Protein AF-W2SWZ3-F1 (afdb_monomer_lite)

Secondary structure (DSSP, 8-state):
-EEEE---SSSS---TTEE-TTEEES-SEE--STT---EEEEEEE-SSPPPTT-EEEEEETT---TTS-SEEE-TTTSS-SEEEEEEEGGGS---TT--EEEEEEE-HHHHHHHHHHHHHHHHHHT--

Structure (mmCIF, N/CA/C/O backbone):
data_AF-W2SWZ3-F1
#
_entry.id   AF-W2SWZ3-F1
#
loop_
_atom_site.group_PDB
_atom_site.id
_atom_site.type_symbol
_atom_site.label_atom_id
_atom_site.label_alt_id
_atom_site.label_comp_id
_atom_site.label_asym_id
_atom_site.label_entity_id
_atom_site.label_seq_id
_atom_site.pdbx_PDB_ins_code
_atom_site.Cartn_x
_atom_site.Cartn_y
_atom_site.Cartn_z
_atom_site.occupancy
_atom_site.B_iso_or_equiv
_atom_site.auth_seq_id
_atom_site.auth_comp_id
_atom_site.auth_asym_id
_atom_site.auth_atom_id
_atom_site.pdbx_PDB_model_num
ATOM 1 N N . MET A 1 1 ? -12.280 -2.758 10.664 1.00 82.75 1 MET A N 1
ATOM 2 C CA . MET A 1 1 ? -10.840 -2.899 10.975 1.00 82.75 1 MET A CA 1
ATOM 3 C C . MET A 1 1 ? -10.185 -3.651 9.835 1.00 82.75 1 MET A C 1
ATOM 5 O O . MET A 1 1 ? -10.754 -4.645 9.397 1.00 82.75 1 MET A O 1
ATOM 9 N N . ILE A 1 2 ? -9.042 -3.166 9.367 1.00 87.56 2 ILE A N 1
ATOM 10 C CA . ILE A 1 2 ? -8.208 -3.777 8.333 1.00 87.56 2 ILE A CA 1
ATOM 11 C C . ILE A 1 2 ? -6.815 -4.007 8.926 1.00 87.56 2 ILE A C 1
ATOM 13 O O . ILE A 1 2 ? -6.284 -3.155 9.643 1.00 87.56 2 ILE A O 1
ATOM 17 N N . VAL A 1 3 ? -6.235 -5.167 8.635 1.00 90.44 3 VAL A N 1
ATOM 18 C CA . VAL A 1 3 ? -4.865 -5.517 9.017 1.00 90.44 3 VAL A CA 1
ATOM 19 C C . VAL A 1 3 ? -3.917 -5.145 7.882 1.00 90.44 3 VAL A C 1
ATOM 21 O O . VAL A 1 3 ? -4.159 -5.505 6.734 1.00 90.44 3 VAL A O 1
ATOM 24 N N . ILE A 1 4 ? -2.823 -4.456 8.198 1.00 88.88 4 ILE A N 1
ATOM 25 C CA . ILE A 1 4 ? -1.716 -4.257 7.262 1.00 88.88 4 ILE A CA 1
ATOM 26 C C . ILE A 1 4 ? -0.735 -5.403 7.481 1.00 88.88 4 ILE A C 1
ATOM 28 O O . ILE A 1 4 ? -0.155 -5.557 8.560 1.00 88.88 4 ILE A O 1
ATOM 32 N N . ARG A 1 5 ? -0.586 -6.230 6.455 1.00 87.31 5 ARG A N 1
ATOM 33 C CA . ARG A 1 5 ? 0.376 -7.321 6.407 1.00 87.31 5 ARG A CA 1
ATOM 34 C C . ARG A 1 5 ? 1.658 -6.826 5.751 1.00 87.31 5 ARG A C 1
ATOM 36 O O . ARG A 1 5 ? 1.637 -5.925 4.919 1.00 87.31 5 ARG A O 1
ATOM 43 N N . ARG A 1 6 ? 2.765 -7.421 6.176 1.00 75.75 6 ARG A N 1
ATOM 44 C CA . ARG A 1 6 ? 4.064 -7.313 5.518 1.00 75.75 6 ARG A CA 1
ATOM 45 C C . ARG A 1 6 ? 4.422 -8.707 5.059 1.00 75.75 6 ARG A C 1
ATOM 47 O O . ARG A 1 6 ? 4.234 -9.655 5.830 1.00 75.75 6 ARG A O 1
ATOM 54 N N . ASN A 1 7 ? 4.953 -8.822 3.862 1.00 63.72 7 ASN A N 1
ATOM 55 C CA . ASN A 1 7 ? 5.520 -10.053 3.361 1.00 63.72 7 ASN A CA 1
ATOM 56 C C . ASN A 1 7 ? 6.914 -10.220 3.985 1.00 63.72 7 ASN A C 1
ATOM 58 O O . ASN A 1 7 ? 7.948 -10.034 3.357 1.00 63.72 7 ASN A O 1
ATOM 62 N N . ALA A 1 8 ? 6.950 -10.479 5.293 1.00 50.22 8 ALA A N 1
ATOM 63 C CA . ALA A 1 8 ? 8.184 -10.831 5.971 1.00 50.22 8 ALA A CA 1
ATOM 64 C C . ALA A 1 8 ? 8.484 -12.307 5.674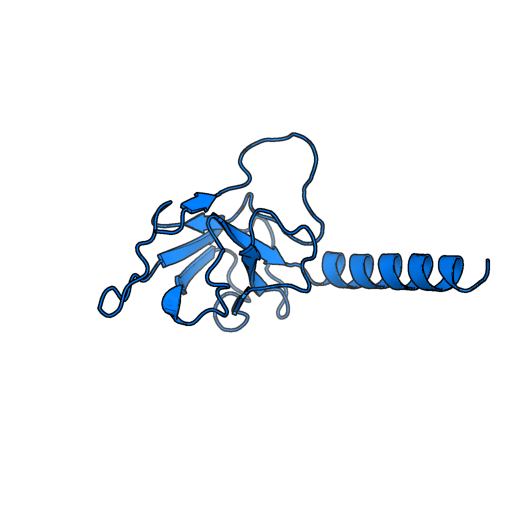 1.00 50.22 8 ALA A C 1
ATOM 66 O O . ALA A 1 8 ? 7.617 -13.155 5.872 1.00 50.22 8 ALA A O 1
ATOM 67 N N . THR A 1 9 ? 9.730 -12.604 5.297 1.00 41.56 9 THR A N 1
ATOM 68 C CA . THR A 1 9 ? 10.369 -13.932 5.151 1.00 41.56 9 THR A CA 1
ATOM 69 C C . THR A 1 9 ? 10.153 -14.737 3.855 1.00 41.56 9 THR A C 1
ATOM 71 O O . THR A 1 9 ? 9.215 -15.508 3.718 1.00 41.56 9 THR A O 1
ATOM 74 N N . SER A 1 10 ? 11.161 -14.675 2.975 1.00 44.50 10 SER A N 1
ATOM 75 C CA . SER A 1 10 ? 12.011 -15.788 2.487 1.00 44.50 10 SER A CA 1
ATOM 76 C C . SER A 1 10 ? 11.422 -17.122 1.989 1.00 44.50 10 SER A C 1
ATOM 78 O O . SER A 1 10 ? 12.206 -18.041 1.751 1.00 44.50 10 SER A O 1
ATOM 80 N N . GLN A 1 11 ? 10.118 -17.288 1.782 1.00 38.38 11 GLN A N 1
ATOM 81 C CA . GLN A 1 11 ? 9.570 -18.485 1.135 1.00 38.38 11 GLN A CA 1
ATOM 82 C C . GLN A 1 11 ? 8.415 -18.118 0.201 1.00 38.38 11 GLN A C 1
ATOM 84 O O . GLN A 1 11 ? 7.322 -17.828 0.663 1.00 38.38 11 GLN A O 1
ATOM 89 N N . SER A 1 12 ? 8.677 -18.189 -1.115 1.00 37.75 12 SER A N 1
ATOM 90 C CA . SER A 1 12 ? 7.680 -18.471 -2.165 1.00 37.75 12 SER A CA 1
ATOM 91 C C . SER A 1 12 ? 6.364 -17.683 -2.016 1.00 37.75 12 SER A C 1
ATOM 93 O O . SER A 1 12 ? 5.351 -18.240 -1.618 1.00 37.75 12 SER A O 1
ATOM 95 N N . GLN A 1 13 ? 6.307 -16.384 -2.271 1.00 44.22 13 GLN A N 1
ATOM 96 C CA . GLN A 1 13 ? 6.128 -15.838 -3.615 1.00 44.22 13 GLN A CA 1
ATOM 97 C C . GLN A 1 13 ? 6.371 -14.327 -3.502 1.00 44.22 13 GLN A C 1
ATOM 99 O O . GLN A 1 13 ? 5.509 -13.583 -3.040 1.00 44.22 13 GLN A O 1
ATOM 104 N N . SER A 1 14 ? 7.538 -13.837 -3.923 1.00 49.75 14 SER A N 1
ATOM 105 C CA . SER A 1 14 ? 7.605 -12.437 -4.340 1.00 49.75 14 SER A CA 1
ATOM 106 C C . SER A 1 14 ? 6.731 -12.353 -5.585 1.00 49.75 14 SER A C 1
ATOM 108 O O . SER A 1 14 ? 7.153 -12.855 -6.625 1.00 49.75 14 SER A O 1
ATOM 110 N N . ILE A 1 15 ? 5.509 -11.833 -5.480 1.00 55.16 15 ILE A N 1
ATOM 111 C CA . ILE A 1 15 ? 4.654 -11.596 -6.645 1.00 55.16 15 ILE A CA 1
ATOM 112 C C . ILE A 1 15 ? 5.381 -10.540 -7.478 1.00 55.16 15 ILE A C 1
ATOM 114 O O . ILE A 1 15 ? 5.419 -9.379 -7.069 1.00 55.16 15 ILE A O 1
ATOM 118 N N . PRO A 1 16 ? 6.026 -10.875 -8.607 1.00 51.41 16 PRO A N 1
ATOM 119 C CA . PRO A 1 16 ? 6.665 -9.853 -9.416 1.00 51.41 16 PRO A CA 1
ATOM 120 C C . PRO A 1 16 ? 5.541 -8.959 -9.954 1.00 51.41 16 PRO A C 1
ATOM 122 O O . PRO A 1 16 ? 4.561 -9.496 -10.470 1.00 51.41 16 PRO A O 1
ATOM 125 N N . PRO A 1 17 ? 5.630 -7.622 -9.845 1.00 53.66 17 PRO A N 1
ATOM 126 C CA . PRO A 1 17 ? 6.813 -6.792 -9.593 1.00 53.66 17 PRO A CA 1
ATOM 127 C C . PRO A 1 17 ? 6.977 -6.250 -8.159 1.00 53.66 17 PRO A C 1
ATOM 129 O O . PRO A 1 17 ? 7.806 -5.362 -7.958 1.00 53.66 17 PRO A O 1
ATOM 132 N N . ILE A 1 18 ? 6.190 -6.728 -7.198 1.00 58.03 18 ILE A N 1
ATOM 133 C CA . ILE A 1 18 ? 6.099 -6.191 -5.840 1.00 58.03 18 ILE A CA 1
ATOM 134 C C . ILE A 1 18 ? 7.357 -6.545 -5.028 1.00 58.03 18 ILE A C 1
ATOM 136 O O . ILE A 1 18 ? 7.657 -7.709 -4.772 1.00 58.03 18 ILE A O 1
ATOM 140 N N . CYS A 1 19 ? 8.090 -5.519 -4.600 1.00 61.41 19 CYS A N 1
ATOM 141 C CA . CYS A 1 19 ? 9.211 -5.601 -3.669 1.00 61.41 19 CYS A CA 1
ATOM 142 C C . CYS A 1 19 ? 8.787 -4.971 -2.330 1.00 61.41 19 CYS A C 1
ATOM 144 O O . CYS A 1 19 ? 8.586 -3.756 -2.266 1.00 61.41 19 CYS A O 1
ATOM 146 N N . ASP A 1 20 ? 8.607 -5.786 -1.286 1.00 65.62 20 ASP A N 1
ATOM 147 C CA . ASP A 1 20 ? 8.171 -5.332 0.052 1.00 65.62 20 ASP A CA 1
ATOM 148 C C . ASP A 1 20 ? 9.352 -5.158 1.031 1.00 65.62 20 ASP A C 1
ATOM 150 O O . ASP A 1 20 ? 9.310 -4.325 1.932 1.00 65.62 20 ASP A O 1
ATOM 154 N N . ASP A 1 21 ? 10.478 -5.846 0.798 1.00 63.06 21 ASP A N 1
ATOM 155 C CA . ASP A 1 21 ? 11.635 -5.905 1.717 1.00 63.06 21 ASP A CA 1
ATOM 156 C C . ASP A 1 21 ? 12.303 -4.549 2.021 1.00 63.06 21 ASP A C 1
ATOM 158 O O . ASP A 1 21 ? 13.180 -4.452 2.880 1.00 63.06 21 ASP A O 1
ATOM 162 N N . GLN A 1 22 ? 11.925 -3.496 1.298 1.00 73.62 22 GLN A N 1
ATOM 163 C CA . GLN A 1 22 ? 12.493 -2.154 1.417 1.00 73.62 22 GLN A CA 1
ATOM 164 C C . GLN A 1 22 ? 11.470 -1.113 1.889 1.00 73.62 22 GLN A C 1
ATOM 166 O O . GLN A 1 22 ? 11.798 0.077 1.919 1.00 73.62 22 GLN A O 1
ATOM 171 N N . LEU A 1 23 ? 10.259 -1.541 2.273 1.00 84.50 23 LEU A N 1
ATOM 172 C CA . LEU A 1 23 ? 9.195 -0.677 2.781 1.00 84.50 23 LEU A CA 1
ATOM 173 C C . LEU A 1 23 ? 9.009 -0.807 4.300 1.00 84.50 23 LEU A C 1
ATOM 175 O O . LEU A 1 23 ? 9.067 -1.883 4.893 1.00 84.50 23 LEU A O 1
ATOM 179 N N . GLY A 1 24 ? 8.747 0.326 4.948 1.00 87.50 24 GLY A N 1
ATOM 180 C CA . GLY A 1 24 ? 8.316 0.420 6.337 1.00 87.50 24 GLY A CA 1
ATOM 181 C C . GLY A 1 24 ? 6.914 1.015 6.427 1.00 87.50 24 GLY A C 1
ATOM 182 O O . GLY A 1 24 ? 6.558 1.901 5.658 1.00 87.50 24 GLY A O 1
ATOM 183 N N . VAL A 1 25 ? 6.113 0.559 7.393 1.00 90.31 25 VAL A N 1
ATOM 184 C CA . VAL A 1 25 ? 4.790 1.139 7.686 1.00 90.31 25 VAL A CA 1
ATOM 185 C C . VAL A 1 25 ? 4.683 1.519 9.156 1.00 90.31 25 VAL A C 1
ATOM 187 O O . VAL A 1 25 ? 5.105 0.761 10.033 1.00 90.31 25 VAL A O 1
ATOM 190 N N . SER A 1 26 ? 4.100 2.683 9.438 1.00 91.44 26 SER A N 1
ATOM 191 C CA . SER A 1 26 ? 3.984 3.218 10.803 1.00 91.44 26 SER A CA 1
ATOM 192 C C . SER A 1 26 ? 3.030 2.437 11.710 1.00 91.44 26 SER A C 1
ATOM 194 O O . SER A 1 26 ? 3.080 2.591 12.926 1.00 91.44 26 SER A O 1
ATOM 196 N N . THR A 1 27 ? 2.141 1.621 11.142 1.00 89.88 27 THR A N 1
ATOM 197 C CA . THR A 1 27 ? 1.194 0.772 11.875 1.00 89.88 27 THR A CA 1
ATOM 198 C C . THR A 1 27 ? 0.905 -0.502 11.086 1.00 89.88 27 THR A C 1
ATOM 200 O O . THR A 1 27 ? 1.011 -0.510 9.862 1.00 89.88 27 THR A O 1
ATOM 203 N N . ASN A 1 28 ? 0.510 -1.564 11.791 1.00 89.38 28 ASN A N 1
ATOM 204 C CA . ASN A 1 28 ? 0.056 -2.827 11.198 1.00 89.38 28 ASN A CA 1
ATOM 205 C C . ASN A 1 28 ? -1.477 -2.990 11.257 1.00 89.38 28 ASN A C 1
ATOM 207 O O . ASN A 1 28 ? -2.017 -4.019 10.859 1.00 89.38 28 ASN A O 1
ATOM 211 N N . LEU A 1 29 ? -2.194 -2.005 11.803 1.00 89.00 29 LEU A N 1
ATOM 212 C CA . LEU A 1 29 ? -3.642 -2.048 12.002 1.00 89.00 29 LEU A CA 1
ATOM 213 C C . LEU A 1 29 ? -4.255 -0.689 11.683 1.00 89.00 29 LEU A C 1
ATOM 215 O O . LEU A 1 29 ? -3.735 0.347 12.108 1.00 89.00 29 LEU A O 1
ATOM 219 N N . VAL A 1 30 ? -5.375 -0.720 10.961 1.00 87.88 30 VAL A N 1
ATOM 220 C CA . VAL A 1 30 ? -6.165 0.461 10.612 1.00 87.88 30 VAL A CA 1
ATOM 221 C C . VAL A 1 30 ? -7.639 0.225 10.932 1.00 87.88 30 VAL A C 1
ATOM 223 O O . VAL A 1 30 ? -8.229 -0.807 10.598 1.00 87.88 30 VAL A O 1
ATOM 226 N N . TYR A 1 31 ? -8.264 1.205 11.569 1.00 84.69 31 TYR A N 1
ATOM 227 C CA . TYR A 1 31 ? -9.702 1.260 11.780 1.00 84.69 31 TYR A CA 1
ATOM 228 C C . TYR A 1 31 ? -10.331 2.095 10.663 1.00 84.69 31 TYR A C 1
ATOM 230 O O . TYR A 1 31 ? -9.865 3.181 10.339 1.00 84.69 31 TYR A O 1
ATOM 238 N N . ILE A 1 32 ? -11.367 1.528 10.049 1.00 78.44 32 ILE A N 1
ATOM 239 C CA . ILE A 1 32 ? -12.121 2.109 8.937 1.00 78.44 32 ILE A CA 1
ATOM 240 C C . ILE A 1 32 ? -13.515 2.400 9.499 1.00 78.44 32 ILE A C 1
ATOM 242 O O . ILE A 1 32 ? -14.173 1.464 9.962 1.00 78.44 32 ILE A O 1
ATOM 246 N N . GLY A 1 33 ? -13.917 3.670 9.515 1.00 72.81 33 GLY A N 1
ATOM 247 C CA . GLY A 1 33 ? -15.173 4.183 10.077 1.00 72.81 33 GLY A CA 1
ATOM 248 C C . GLY A 1 33 ? -15.342 5.680 9.775 1.00 72.81 33 GLY A C 1
ATOM 249 O O . GLY A 1 33 ? -14.371 6.313 9.361 1.00 72.81 33 GLY A O 1
ATOM 250 N N . GLU A 1 34 ? -16.555 6.223 9.955 1.00 58.84 34 GLU A N 1
ATOM 251 C CA . GLU A 1 34 ? -16.967 7.556 9.451 1.00 58.84 34 GLU A CA 1
ATOM 252 C C . GLU A 1 34 ? -16.063 8.725 9.886 1.00 58.84 34 GLU A C 1
ATOM 254 O O . GLU A 1 34 ? -15.906 9.667 9.117 1.00 58.84 34 GLU A O 1
ATOM 259 N N . ASP A 1 35 ? -15.362 8.619 11.021 1.00 59.31 35 ASP A N 1
ATOM 260 C CA . ASP A 1 35 ? -14.564 9.725 11.573 1.00 59.31 35 ASP A CA 1
ATOM 261 C C . ASP A 1 35 ? -13.075 9.400 11.790 1.00 59.31 35 ASP A C 1
ATOM 263 O O . ASP A 1 35 ? -12.303 10.229 12.281 1.00 59.31 35 ASP A O 1
ATOM 267 N N . SER A 1 36 ? -12.616 8.200 11.420 1.00 58.50 36 SER A N 1
ATOM 268 C CA . SER A 1 36 ? -11.214 7.810 11.598 1.00 58.50 36 SER A CA 1
ATOM 269 C C . SER A 1 36 ? -10.411 8.055 10.320 1.00 58.50 36 SER A C 1
ATOM 271 O O . SER A 1 36 ? -10.136 7.133 9.551 1.00 58.50 36 SER A O 1
ATOM 273 N N . SER A 1 37 ? -9.976 9.300 10.094 1.00 59.66 37 SER A N 1
ATOM 274 C CA . SER A 1 37 ? -8.924 9.591 9.107 1.00 59.66 37 SER A CA 1
ATOM 275 C C . SER A 1 37 ? -7.585 9.048 9.612 1.00 59.66 37 SER A C 1
ATOM 277 O O . SER A 1 37 ? -6.737 9.792 10.110 1.00 59.66 37 SER A O 1
ATOM 279 N N . GLN A 1 38 ? -7.381 7.736 9.500 1.00 75.50 38 GLN A N 1
ATOM 280 C CA . GLN A 1 38 ? -6.122 7.122 9.888 1.00 75.50 38 GLN A CA 1
ATOM 281 C C . GLN A 1 38 ? -5.130 7.228 8.730 1.00 75.50 38 GLN A C 1
ATOM 283 O O . GLN A 1 38 ? -5.278 6.606 7.675 1.00 75.50 38 GLN A O 1
ATOM 288 N N . VAL A 1 39 ? -4.139 8.094 8.926 1.00 88.06 39 VAL A N 1
ATOM 289 C CA . VAL A 1 39 ? -3.014 8.255 8.011 1.00 88.06 39 VAL A CA 1
ATOM 290 C C . VAL A 1 39 ? -1.945 7.233 8.382 1.00 88.06 39 VAL A C 1
ATOM 292 O O . VAL A 1 39 ? -1.493 7.182 9.523 1.00 88.06 39 VAL A O 1
ATOM 295 N N . VAL A 1 40 ? -1.542 6.425 7.409 1.00 91.38 40 VAL A N 1
ATOM 296 C CA . VAL A 1 40 ? -0.423 5.487 7.508 1.00 91.38 40 VAL A CA 1
ATOM 297 C C . VAL A 1 40 ? 0.785 6.140 6.857 1.00 91.38 40 VAL A C 1
ATOM 299 O O . VAL A 1 40 ? 0.691 6.605 5.724 1.00 91.38 40 VAL A O 1
ATOM 302 N N . PHE A 1 41 ? 1.920 6.191 7.544 1.00 91.69 41 PHE A N 1
ATOM 303 C CA . PHE A 1 41 ? 3.168 6.615 6.918 1.00 91.69 41 PHE A CA 1
ATOM 304 C C . PHE A 1 41 ? 3.872 5.394 6.344 1.00 91.69 41 PHE A C 1
ATOM 306 O O . PHE A 1 41 ? 4.109 4.423 7.065 1.00 91.69 41 PHE A O 1
ATOM 313 N N . VAL A 1 42 ? 4.185 5.465 5.054 1.00 90.94 42 VAL A N 1
ATOM 314 C CA . VAL A 1 42 ? 4.939 4.443 4.328 1.00 90.94 42 VAL A CA 1
ATOM 315 C C . VAL A 1 42 ? 6.319 5.010 4.044 1.00 90.94 42 VAL A C 1
ATOM 317 O O . VAL A 1 42 ? 6.432 6.028 3.361 1.00 90.94 42 VAL A O 1
ATOM 320 N N . SER A 1 43 ? 7.352 4.394 4.602 1.00 89.31 43 SER A N 1
ATOM 321 C CA . SER A 1 43 ? 8.747 4.751 4.368 1.00 89.31 43 SER A CA 1
ATOM 322 C C . SER A 1 43 ? 9.411 3.758 3.428 1.00 89.31 43 SER A C 1
ATOM 324 O O . SER A 1 43 ? 8.989 2.608 3.335 1.00 89.31 43 SER A O 1
ATOM 326 N N . TRP A 1 44 ? 10.456 4.193 2.735 1.00 87.38 44 TRP A N 1
ATOM 327 C CA . TRP A 1 44 ? 11.293 3.311 1.931 1.00 87.38 44 TRP A CA 1
ATOM 328 C C . TRP A 1 44 ? 12.765 3.601 2.170 1.00 87.38 44 T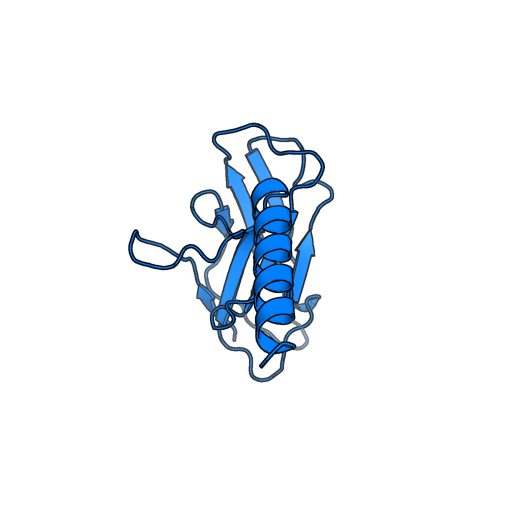RP A C 1
ATOM 330 O O . TRP A 1 44 ? 13.147 4.733 2.479 1.00 87.38 44 TRP A O 1
ATOM 340 N N . LYS A 1 45 ? 13.582 2.562 2.009 1.00 83.00 45 LYS A N 1
ATOM 341 C CA . LYS A 1 45 ? 15.035 2.672 1.918 1.00 83.00 45 LYS A CA 1
ATOM 342 C C . LYS A 1 45 ? 15.547 1.685 0.880 1.00 83.00 45 LYS A C 1
ATOM 344 O O . LYS A 1 45 ? 15.733 0.502 1.159 1.00 83.00 45 LYS A O 1
ATOM 349 N N . LEU A 1 46 ? 15.743 2.193 -0.325 1.00 76.31 46 LEU A N 1
ATOM 350 C CA . LEU A 1 46 ? 16.151 1.430 -1.482 1.00 76.31 46 LEU A CA 1
ATOM 351 C C . LEU A 1 46 ? 17.668 1.279 -1.522 1.00 76.31 46 LEU A C 1
ATOM 353 O O . LEU A 1 46 ? 18.423 2.201 -1.227 1.00 76.31 46 LEU A O 1
ATOM 357 N N . SER A 1 47 ? 18.117 0.090 -1.912 1.00 72.44 47 SER A N 1
ATOM 358 C CA . SER A 1 47 ? 19.543 -0.204 -2.122 1.00 72.44 47 SER A CA 1
ATOM 359 C C . SER A 1 47 ? 20.088 0.356 -3.441 1.00 72.44 47 SER A C 1
ATOM 361 O O . SER A 1 47 ? 21.298 0.368 -3.649 1.00 72.44 47 SER A O 1
ATOM 363 N N . HIS A 1 48 ? 19.201 0.795 -4.332 1.00 69.12 48 HIS A N 1
ATOM 364 C CA . HIS A 1 48 ? 19.505 1.256 -5.681 1.00 69.12 48 HIS A CA 1
ATOM 365 C C . HIS A 1 48 ? 18.750 2.561 -5.958 1.00 69.12 48 HIS A C 1
ATOM 367 O O . HIS A 1 48 ? 17.798 2.894 -5.252 1.00 69.12 48 HIS A O 1
ATOM 373 N N . GLU A 1 49 ? 19.180 3.307 -6.974 1.00 66.38 49 GLU A N 1
ATOM 374 C CA . GLU A 1 49 ? 18.476 4.510 -7.426 1.00 66.38 49 GLU A CA 1
ATOM 375 C C . GLU A 1 49 ? 17.070 4.145 -7.931 1.00 66.38 49 GLU A C 1
ATOM 377 O O . GLU A 1 49 ? 16.915 3.231 -8.743 1.00 66.38 49 GLU A O 1
ATOM 382 N N . ALA A 1 50 ? 16.048 4.828 -7.408 1.00 65.75 50 ALA A N 1
ATOM 383 C CA . ALA A 1 50 ? 14.672 4.649 -7.855 1.00 65.75 50 ALA A CA 1
ATOM 384 C C . ALA A 1 50 ? 14.530 5.191 -9.281 1.00 65.75 50 ALA A C 1
ATOM 386 O O . ALA A 1 50 ? 14.904 6.336 -9.545 1.00 65.75 50 ALA A O 1
ATOM 387 N N . ASN A 1 51 ? 13.957 4.404 -10.192 1.00 70.88 51 ASN A N 1
ATOM 388 C CA . ASN A 1 51 ? 13.627 4.897 -11.526 1.00 70.88 51 ASN A CA 1
ATOM 389 C C . ASN A 1 51 ? 12.502 5.943 -11.403 1.00 70.88 51 ASN A C 1
ATOM 391 O O . ASN A 1 51 ? 11.640 5.845 -10.528 1.00 70.88 51 ASN A O 1
ATOM 395 N N . MET A 1 52 ? 12.476 6.924 -12.313 1.00 69.62 52 MET A N 1
ATOM 396 C CA . MET A 1 52 ? 11.481 8.006 -12.429 1.00 69.62 52 MET A CA 1
ATOM 397 C C . MET A 1 52 ? 10.014 7.547 -12.571 1.00 69.62 52 MET A C 1
ATOM 399 O O . MET A 1 52 ? 9.096 8.356 -12.705 1.00 69.62 52 MET A O 1
ATOM 403 N N . ILE A 1 53 ? 9.808 6.245 -12.594 1.00 73.69 53 ILE A N 1
ATOM 404 C CA . ILE A 1 53 ? 8.643 5.574 -13.135 1.00 73.69 53 ILE A CA 1
ATOM 405 C C . ILE A 1 53 ? 8.246 4.386 -12.223 1.00 73.69 53 ILE A C 1
ATOM 407 O O . ILE A 1 53 ? 7.201 3.766 -12.417 1.00 73.69 53 ILE A O 1
ATOM 411 N N . ASP A 1 54 ? 9.043 4.120 -11.177 1.00 78.12 54 ASP A N 1
ATOM 412 C CA . ASP A 1 54 ? 8.681 3.228 -10.076 1.00 78.12 54 ASP A CA 1
ATOM 413 C C . ASP A 1 54 ? 7.515 3.825 -9.267 1.00 78.12 54 ASP A C 1
ATOM 415 O O . ASP A 1 54 ? 7.283 5.034 -9.253 1.00 78.12 54 ASP A O 1
ATOM 419 N N . TRP A 1 55 ? 6.749 2.993 -8.571 1.00 84.56 55 TRP A N 1
ATOM 420 C CA . TRP A 1 55 ? 5.653 3.472 -7.727 1.00 84.56 55 TRP A CA 1
ATOM 421 C C . TRP A 1 55 ? 5.432 2.551 -6.535 1.00 84.56 55 TRP A C 1
ATOM 423 O O . TRP A 1 55 ? 5.771 1.372 -6.569 1.00 84.56 55 TRP A O 1
ATOM 433 N N . ILE A 1 56 ? 4.848 3.087 -5.463 1.00 87.62 56 ILE A N 1
ATOM 434 C CA . ILE A 1 56 ? 4.343 2.262 -4.361 1.00 87.62 56 ILE A CA 1
ATOM 435 C C . ILE A 1 56 ? 2.850 2.068 -4.574 1.00 87.62 56 ILE A C 1
ATOM 437 O O . ILE A 1 56 ? 2.123 3.029 -4.834 1.00 87.62 56 ILE A O 1
ATOM 441 N N . GLY A 1 57 ? 2.405 0.825 -4.472 1.00 89.25 57 GLY A N 1
ATOM 442 C CA . GLY A 1 57 ? 1.011 0.427 -4.516 1.00 89.25 57 GLY A CA 1
ATOM 443 C C . GLY A 1 57 ? 0.494 -0.002 -3.155 1.00 89.25 57 GLY A C 1
ATOM 444 O O . GLY A 1 57 ? 1.246 -0.452 -2.288 1.00 89.25 57 GLY A O 1
ATOM 445 N N . LEU A 1 58 ? -0.815 0.129 -3.002 1.00 91.62 58 LEU A N 1
ATOM 446 C CA . LEU A 1 58 ? -1.602 -0.503 -1.960 1.00 91.62 58 LEU A CA 1
ATOM 447 C C . LEU A 1 58 ? -2.388 -1.647 -2.600 1.00 91.62 58 LEU A C 1
ATOM 449 O O . LEU A 1 58 ? -3.140 -1.417 -3.544 1.00 91.62 58 LEU A O 1
ATOM 453 N N . PHE A 1 59 ? -2.249 -2.854 -2.070 1.00 90.00 59 PHE A N 1
ATOM 454 C CA . PHE A 1 59 ? -2.821 -4.068 -2.648 1.00 90.00 59 PHE A CA 1
ATOM 455 C C . PHE A 1 59 ? -3.687 -4.811 -1.637 1.00 90.00 59 PHE A C 1
ATOM 457 O O . PHE A 1 59 ? -3.507 -4.680 -0.420 1.00 90.00 59 PHE A O 1
ATOM 464 N N . ASN A 1 60 ? -4.609 -5.624 -2.150 1.00 90.12 60 ASN A N 1
ATOM 465 C CA . ASN A 1 60 ? -5.204 -6.691 -1.360 1.00 90.12 60 ASN A CA 1
ATOM 466 C C . ASN A 1 60 ? -4.103 -7.713 -1.034 1.00 90.12 60 ASN A C 1
ATOM 468 O O . ASN A 1 60 ? -3.288 -8.042 -1.888 1.00 90.12 60 ASN A O 1
ATOM 472 N N . PHE A 1 61 ? -4.045 -8.171 0.215 1.00 86.75 61 PHE A N 1
ATOM 473 C CA . PHE A 1 61 ? -3.057 -9.175 0.611 1.00 86.75 61 PHE A CA 1
ATOM 474 C C . PHE A 1 61 ? -3.328 -10.545 -0.024 1.00 86.75 61 PHE A C 1
ATOM 476 O O . PHE A 1 61 ? -2.392 -11.290 -0.273 1.00 86.75 61 PHE A O 1
ATOM 483 N N . ASP A 1 62 ? -4.599 -10.855 -0.280 1.00 85.94 62 ASP A N 1
ATOM 484 C CA . ASP A 1 62 ? -5.030 -12.147 -0.821 1.00 85.94 62 ASP A CA 1
ATOM 485 C C . ASP A 1 62 ? -5.159 -12.134 -2.364 1.00 85.94 62 ASP A C 1
ATOM 487 O O . ASP A 1 62 ? -5.710 -13.074 -2.933 1.00 85.94 62 ASP A O 1
ATOM 491 N N . ASP A 1 63 ? -4.727 -11.056 -3.037 1.00 83.00 63 ASP A N 1
ATOM 492 C CA . ASP A 1 63 ? -4.736 -10.933 -4.503 1.00 83.00 63 ASP A CA 1
ATOM 493 C C . ASP A 1 63 ? -3.301 -10.831 -5.032 1.00 83.00 63 ASP A C 1
ATOM 495 O O . ASP A 1 63 ? -2.538 -9.949 -4.629 1.00 83.00 63 ASP A O 1
ATOM 499 N N . ASP A 1 64 ? -2.966 -11.732 -5.951 1.00 74.44 64 ASP A N 1
ATOM 500 C CA . ASP A 1 64 ? -1.644 -11.829 -6.560 1.00 74.44 64 ASP A CA 1
ATOM 501 C C . ASP A 1 64 ? -1.521 -11.021 -7.867 1.00 74.44 64 ASP A C 1
ATOM 503 O O . ASP A 1 64 ? -0.465 -11.040 -8.503 1.00 74.44 64 ASP A O 1
ATOM 507 N N . ASP A 1 65 ? -2.572 -10.322 -8.313 1.00 77.81 65 ASP A N 1
ATOM 508 C CA . ASP A 1 65 ? -2.518 -9.487 -9.516 1.00 77.81 65 ASP A CA 1
ATOM 509 C C . ASP A 1 65 ? -2.119 -8.031 -9.178 1.00 77.81 65 ASP A C 1
ATOM 511 O O . ASP A 1 65 ? -2.915 -7.257 -8.635 1.00 77.81 65 ASP A O 1
ATOM 515 N N . PRO A 1 66 ? -0.900 -7.587 -9.542 1.00 71.88 66 PRO A N 1
ATOM 516 C CA . PRO A 1 66 ? -0.433 -6.225 -9.284 1.00 71.88 66 PRO A CA 1
ATOM 517 C C . PRO A 1 66 ? -1.188 -5.156 -10.094 1.00 71.88 66 PRO A C 1
ATOM 519 O O . PRO A 1 66 ? -1.042 -3.963 -9.813 1.00 71.88 66 PRO A O 1
ATOM 522 N N . SER A 1 67 ? -1.982 -5.537 -11.100 1.00 80.38 67 SER A N 1
ATOM 523 C CA . SER A 1 67 ? -2.871 -4.615 -11.816 1.00 80.38 67 SER A CA 1
ATOM 524 C C . SER A 1 67 ? -4.131 -4.267 -11.013 1.00 80.38 67 SER A C 1
ATOM 526 O O . SER A 1 67 ? -4.719 -3.209 -11.237 1.00 80.38 67 SER A O 1
ATOM 528 N N . HIS A 1 68 ? -4.494 -5.083 -10.018 1.00 87.75 68 HIS A N 1
ATOM 529 C CA . HIS A 1 68 ? -5.618 -4.858 -9.104 1.00 87.75 68 HIS A CA 1
ATOM 530 C C . HIS A 1 68 ? -5.235 -4.015 -7.875 1.00 87.75 68 HIS A C 1
ATOM 532 O O . HIS A 1 68 ? -5.714 -4.240 -6.759 1.00 87.75 68 HIS A O 1
ATOM 538 N N . TYR A 1 69 ? -4.360 -3.022 -8.048 1.00 90.00 69 TYR A N 1
ATOM 539 C CA . TYR A 1 69 ? -4.026 -2.106 -6.960 1.00 90.00 69 TYR A CA 1
ATOM 540 C C . TYR A 1 69 ? -5.279 -1.359 -6.465 1.00 90.00 69 TYR A C 1
ATOM 542 O O . TYR A 1 69 ? -6.127 -0.907 -7.234 1.00 90.00 69 TYR A O 1
ATOM 550 N N . LEU A 1 70 ? -5.378 -1.193 -5.149 1.00 92.06 70 LEU A N 1
ATOM 551 C CA . LEU A 1 70 ? -6.459 -0.466 -4.478 1.00 92.06 70 LEU A CA 1
ATOM 552 C C . LEU A 1 70 ? -6.206 1.048 -4.496 1.00 92.06 70 LEU A C 1
ATOM 554 O O . LEU A 1 70 ? -7.146 1.844 -4.487 1.00 92.06 70 LEU A O 1
ATOM 558 N N . ASP A 1 71 ? -4.928 1.436 -4.484 1.00 92.50 71 ASP A N 1
ATOM 559 C CA . ASP A 1 71 ? -4.428 2.810 -4.583 1.00 92.50 71 ASP A CA 1
ATOM 560 C C . ASP A 1 71 ? -2.937 2.792 -4.974 1.00 92.50 71 ASP A C 1
ATOM 562 O O . ASP A 1 71 ? -2.266 1.769 -4.823 1.00 92.50 71 ASP A O 1
ATOM 566 N N . HIS A 1 72 ? -2.393 3.911 -5.453 1.00 90.94 72 HIS A N 1
ATOM 567 C CA . HIS A 1 72 ? -0.973 4.030 -5.798 1.00 90.94 72 HIS A CA 1
ATOM 568 C C . HIS A 1 72 ? -0.430 5.450 -5.607 1.00 90.94 72 HIS A C 1
ATOM 570 O O . HIS A 1 72 ? -1.154 6.446 -5.643 1.00 90.94 72 HIS A O 1
ATOM 576 N N . LYS A 1 73 ? 0.894 5.560 -5.456 1.00 88.56 73 LYS A N 1
ATOM 577 C CA . LYS A 1 73 ? 1.618 6.836 -5.450 1.00 88.56 73 LYS A CA 1
ATOM 578 C C . LYS A 1 73 ? 2.902 6.733 -6.261 1.00 88.56 73 LYS A C 1
ATOM 580 O O . LYS A 1 73 ? 3.799 5.975 -5.908 1.00 88.56 73 LYS A O 1
ATOM 585 N N . GLY A 1 74 ? 2.993 7.564 -7.302 1.00 74.31 74 GLY A N 1
ATOM 586 C CA . GLY A 1 74 ? 4.232 7.802 -8.054 1.00 74.31 74 GLY A CA 1
ATOM 587 C C . GLY A 1 74 ? 4.942 9.104 -7.653 1.00 74.31 74 GLY A C 1
ATOM 588 O O . GLY A 1 74 ? 6.145 9.135 -7.422 1.00 74.31 74 GLY A O 1
ATOM 589 N N . ARG A 1 75 ? 4.216 10.221 -7.491 1.00 60.50 75 ARG A N 1
ATOM 590 C CA . ARG A 1 75 ? 4.839 11.537 -7.242 1.00 60.50 75 ARG A CA 1
ATOM 591 C C . ARG A 1 75 ? 5.343 11.678 -5.796 1.00 60.50 75 ARG A C 1
ATOM 593 O O . ARG A 1 75 ? 4.553 11.569 -4.862 1.00 60.50 75 ARG A O 1
ATOM 600 N N . GLY A 1 76 ? 6.634 11.976 -5.615 1.00 57.69 76 GLY A N 1
ATOM 601 C CA . GLY A 1 76 ? 7.268 12.186 -4.299 1.00 57.69 76 GLY A CA 1
ATOM 602 C C . GLY A 1 76 ? 7.761 10.911 -3.603 1.00 57.69 76 GLY A C 1
ATOM 603 O O . GLY A 1 76 ? 8.411 11.003 -2.569 1.00 57.69 76 GLY A O 1
ATOM 604 N N . VAL A 1 77 ? 7.471 9.748 -4.187 1.00 61.56 77 VAL A N 1
ATOM 605 C CA . VAL A 1 77 ? 8.067 8.446 -3.844 1.00 61.56 77 VAL A CA 1
ATOM 606 C C . VAL A 1 77 ? 9.247 8.130 -4.773 1.00 61.56 77 VAL A C 1
ATOM 608 O O . VAL A 1 77 ? 10.216 7.488 -4.389 1.00 61.56 77 VAL A O 1
ATOM 611 N N . VAL A 1 78 ? 9.168 8.657 -5.992 1.00 64.81 78 VAL A N 1
ATOM 612 C CA . VAL A 1 78 ? 10.125 8.503 -7.083 1.00 64.81 78 VAL A CA 1
ATOM 613 C C . VAL A 1 78 ? 11.320 9.452 -6.960 1.00 64.81 78 VAL A C 1
ATOM 615 O O . VAL A 1 78 ? 11.133 10.660 -6.787 1.00 64.81 78 VAL A O 1
ATOM 618 N N . GLY A 1 79 ? 12.531 8.913 -7.137 1.00 65.31 79 GLY A N 1
ATOM 619 C CA . GLY A 1 79 ? 13.807 9.639 -7.196 1.00 65.31 79 GLY A CA 1
ATOM 620 C C . GLY A 1 79 ? 14.710 9.386 -5.980 1.00 65.31 79 GLY A C 1
ATOM 621 O O . GLY A 1 79 ? 15.788 8.817 -6.141 1.00 65.31 79 GLY A O 1
ATOM 622 N N . PRO A 1 80 ? 14.306 9.769 -4.753 1.00 72.12 80 PRO A N 1
ATOM 623 C CA . PRO A 1 80 ? 15.113 9.552 -3.556 1.00 72.12 80 PRO A CA 1
ATOM 624 C C . PRO A 1 80 ? 15.247 8.067 -3.198 1.00 72.12 80 PRO A C 1
ATOM 626 O O . PRO A 1 80 ? 14.250 7.347 -3.125 1.00 72.12 80 PRO A O 1
ATOM 629 N N . GLN A 1 81 ? 16.469 7.629 -2.876 1.00 78.50 81 GLN A N 1
ATOM 630 C CA . GLN A 1 81 ? 16.725 6.279 -2.351 1.00 78.50 81 GLN A CA 1
ATOM 631 C C . GLN A 1 81 ? 16.021 6.030 -1.014 1.00 78.50 81 GLN A C 1
ATOM 633 O O . GLN A 1 81 ? 15.727 4.892 -0.675 1.00 78.50 81 GLN A O 1
ATOM 638 N N . GLU A 1 82 ? 15.712 7.076 -0.256 1.00 84.12 82 GLU A N 1
ATOM 639 C CA . GLU A 1 82 ? 14.953 6.971 0.981 1.00 84.12 82 GLU A CA 1
ATOM 640 C C . GLU A 1 82 ? 13.932 8.095 1.094 1.00 84.12 82 GLU A C 1
ATOM 642 O O . GLU A 1 82 ? 14.120 9.197 0.576 1.00 84.12 82 GLU A O 1
ATOM 647 N N . GLY A 1 83 ? 12.837 7.814 1.786 1.00 86.50 83 GLY A N 1
ATOM 648 C CA . GLY A 1 83 ? 11.795 8.800 1.999 1.00 86.50 83 GLY A CA 1
ATOM 649 C C . GLY A 1 83 ? 10.614 8.241 2.763 1.00 86.50 83 GLY A C 1
ATOM 650 O O . GLY A 1 83 ? 10.629 7.120 3.275 1.00 86.50 83 GLY A O 1
ATOM 651 N N . THR A 1 84 ? 9.590 9.072 2.920 1.00 89.50 84 THR A N 1
ATOM 652 C CA . THR A 1 84 ? 8.346 8.699 3.590 1.00 89.50 84 THR A CA 1
ATOM 653 C C . THR A 1 84 ? 7.186 9.461 2.979 1.00 89.50 84 THR A C 1
ATOM 655 O O . THR A 1 84 ? 7.299 10.645 2.667 1.00 89.50 84 THR A O 1
ATOM 658 N N . VAL A 1 85 ? 6.047 8.789 2.838 1.00 90.31 85 VAL A N 1
ATOM 659 C CA . VAL A 1 85 ? 4.817 9.376 2.315 1.00 90.31 85 VAL A CA 1
ATOM 660 C C . VAL A 1 85 ? 3.639 9.073 3.234 1.00 90.31 85 VAL A C 1
ATOM 662 O O . VAL A 1 85 ? 3.471 7.962 3.732 1.00 90.31 85 VAL A O 1
ATOM 665 N N . ALA A 1 86 ? 2.801 10.083 3.456 1.00 91.50 86 ALA A N 1
ATOM 666 C CA . ALA A 1 86 ? 1.533 9.930 4.156 1.00 91.50 86 ALA A CA 1
ATOM 667 C C . ALA A 1 86 ? 0.490 9.282 3.235 1.00 91.50 86 ALA A C 1
ATOM 669 O O . ALA A 1 86 ? 0.257 9.752 2.115 1.00 91.50 86 ALA A O 1
ATOM 670 N N . TRP A 1 87 ? -0.183 8.245 3.719 1.00 91.69 87 TRP A N 1
ATOM 671 C CA . TRP A 1 87 ? -1.201 7.488 3.001 1.00 91.69 87 TRP A CA 1
ATOM 672 C C . TRP A 1 87 ? -2.527 7.516 3.746 1.00 91.69 87 TRP A C 1
ATOM 674 O O . TRP A 1 87 ? -2.597 7.164 4.917 1.00 91.69 87 TRP A O 1
ATOM 684 N N . SER A 1 88 ? -3.600 7.920 3.072 1.00 90.75 88 SER A N 1
ATOM 685 C CA . SER A 1 88 ? -4.944 7.855 3.644 1.00 90.75 88 SER A CA 1
ATOM 686 C C . SER A 1 88 ? -5.633 6.620 3.089 1.00 90.75 88 SER A C 1
ATOM 688 O O . SER A 1 88 ? -6.121 6.644 1.965 1.00 90.75 88 SER A O 1
ATOM 690 N N . VAL A 1 89 ? -5.640 5.538 3.870 1.00 88.62 89 VAL A N 1
ATOM 691 C CA . VAL A 1 89 ? -6.224 4.249 3.458 1.00 88.62 89 VAL A CA 1
ATOM 692 C C . VAL A 1 89 ? -7.718 4.396 3.139 1.00 88.62 89 VAL A C 1
ATOM 694 O O . VAL A 1 89 ? -8.206 3.781 2.204 1.00 88.62 89 VAL A O 1
ATOM 697 N N . MET A 1 90 ? -8.420 5.302 3.826 1.00 84.69 90 MET A N 1
ATOM 698 C CA . MET A 1 90 ? -9.829 5.628 3.563 1.00 84.69 90 MET A CA 1
ATOM 699 C C . MET A 1 90 ? -10.106 6.198 2.164 1.00 84.69 90 MET A C 1
ATOM 701 O O . MET A 1 90 ? -11.252 6.185 1.730 1.00 84.69 90 MET A O 1
ATOM 705 N N . ARG A 1 91 ? -9.091 6.740 1.477 1.00 86.81 91 ARG A N 1
ATOM 706 C CA . ARG A 1 91 ? -9.240 7.266 0.110 1.00 86.81 91 ARG A CA 1
ATOM 707 C C . ARG A 1 91 ? -8.959 6.225 -0.973 1.00 86.81 91 ARG A C 1
ATOM 709 O O . ARG A 1 91 ? -9.128 6.541 -2.145 1.00 86.81 91 ARG A O 1
ATOM 716 N N . ALA A 1 92 ? -8.525 5.027 -0.589 1.00 87.81 92 ALA A N 1
ATOM 717 C CA . ALA A 1 92 ? -8.313 3.923 -1.509 1.00 87.81 92 ALA A CA 1
ATOM 718 C C . ALA A 1 92 ? -9.641 3.259 -1.900 1.00 87.81 92 ALA A C 1
ATOM 720 O O . ALA A 1 92 ? -10.635 3.333 -1.172 1.00 87.81 92 ALA A O 1
ATOM 721 N N . ASN A 1 93 ? -9.636 2.543 -3.022 1.00 87.81 93 ASN A N 1
ATOM 722 C CA . ASN A 1 93 ? -10.780 1.755 -3.471 1.00 87.81 93 ASN A CA 1
ATOM 723 C C . ASN A 1 93 ? -10.853 0.441 -2.684 1.00 87.81 93 ASN A C 1
ATOM 725 O O . ASN A 1 93 ? -10.415 -0.599 -3.163 1.00 87.81 93 ASN A O 1
ATOM 729 N N . LEU A 1 94 ? -11.372 0.485 -1.455 1.00 88.44 94 LEU A N 1
ATOM 730 C CA . LEU A 1 94 ? -11.446 -0.683 -0.573 1.00 88.44 94 LEU A CA 1
ATOM 731 C C . LEU A 1 94 ? -12.786 -1.422 -0.731 1.00 88.44 94 LEU A C 1
ATOM 733 O O . LEU A 1 94 ? -13.831 -0.855 -0.398 1.00 88.44 94 LEU A O 1
ATOM 737 N N . PRO A 1 95 ? -12.795 -2.701 -1.152 1.00 88.62 95 PRO A N 1
ATOM 738 C CA . PRO A 1 95 ? -13.987 -3.534 -1.058 1.00 88.62 95 PRO A CA 1
ATOM 739 C C . PRO A 1 95 ? -14.463 -3.665 0.394 1.00 88.62 95 PRO A C 1
ATOM 741 O O . PRO A 1 95 ? -13.661 -3.810 1.316 1.00 88.62 95 PRO A O 1
ATOM 744 N N . SER A 1 96 ? -15.778 -3.699 0.614 1.00 85.25 96 SER A N 1
ATOM 745 C CA . SER A 1 96 ? -16.369 -3.841 1.957 1.00 85.25 96 SER A CA 1
ATOM 746 C C . SER A 1 96 ? -16.029 -5.174 2.642 1.00 85.25 96 SER A C 1
ATOM 748 O O . SER A 1 96 ? -16.076 -5.289 3.870 1.00 85.25 96 SER A O 1
ATOM 750 N N . THR A 1 97 ? -15.662 -6.187 1.858 1.00 87.94 97 THR A N 1
ATOM 751 C CA . THR A 1 97 ? -15.249 -7.512 2.330 1.00 87.94 97 THR A CA 1
ATOM 752 C C . THR A 1 97 ? -13.776 -7.571 2.730 1.00 87.94 97 THR A C 1
ATOM 754 O O . THR A 1 97 ? -13.387 -8.510 3.425 1.00 87.94 97 THR A O 1
ATOM 757 N N . LEU A 1 98 ? -12.972 -6.576 2.344 1.00 89.50 98 LEU A N 1
ATOM 758 C CA . LEU A 1 98 ? -11.525 -6.576 2.516 1.00 89.50 98 LEU A CA 1
ATOM 759 C C . LEU A 1 98 ? -11.135 -6.600 4.000 1.00 89.50 98 LEU A C 1
ATOM 761 O O . LEU A 1 98 ? -11.647 -5.825 4.814 1.00 89.50 98 LEU A O 1
ATOM 765 N N . LYS A 1 99 ? -10.216 -7.503 4.360 1.00 89.62 99 LYS A N 1
ATOM 766 C CA . LYS A 1 99 ? -9.725 -7.672 5.742 1.00 89.62 99 LYS A CA 1
ATOM 767 C C . LYS A 1 99 ? -8.242 -7.373 5.900 1.00 89.62 99 LYS A C 1
ATOM 769 O O . LYS A 1 99 ? -7.836 -6.941 6.981 1.00 89.62 99 LYS A O 1
ATOM 774 N N . SER A 1 100 ? -7.468 -7.574 4.840 1.00 91.12 100 SER A N 1
ATOM 775 C CA . SER A 1 100 ? -6.015 -7.472 4.855 1.00 91.12 100 SER A CA 1
ATOM 776 C C . SER A 1 100 ? -5.525 -6.692 3.640 1.00 91.12 100 SER A C 1
ATOM 778 O O . SER A 1 100 ? -6.015 -6.889 2.532 1.00 91.12 100 SER A O 1
ATOM 780 N N . ILE A 1 101 ? -4.550 -5.817 3.858 1.00 90.81 101 ILE A N 1
ATOM 781 C CA . ILE A 1 101 ? -3.866 -5.057 2.807 1.00 90.81 101 ILE A CA 1
ATOM 782 C C . ILE A 1 101 ? -2.360 -5.175 2.970 1.00 90.81 101 ILE A C 1
ATOM 784 O O . ILE A 1 101 ? -1.872 -5.461 4.065 1.00 90.81 101 ILE A O 1
ATOM 788 N N . GLN A 1 102 ? -1.635 -4.886 1.899 1.00 90.88 102 GLN A N 1
ATOM 789 C CA . GLN A 1 102 ? -0.181 -4.770 1.907 1.00 90.88 102 GLN A CA 1
ATOM 790 C C . GLN A 1 102 ? 0.273 -3.595 1.047 1.00 90.88 102 GLN A C 1
ATOM 792 O O . GLN A 1 102 ? -0.411 -3.205 0.098 1.00 90.88 102 GLN A O 1
ATOM 797 N N . PHE A 1 103 ? 1.424 -3.028 1.391 1.00 89.25 103 PHE A N 1
ATOM 798 C CA . PHE A 1 103 ? 2.109 -2.072 0.529 1.00 89.25 103 PHE A CA 1
ATOM 799 C C . PHE A 1 103 ? 3.164 -2.806 -0.285 1.00 89.25 103 PHE A C 1
ATOM 801 O O . PHE A 1 103 ? 3.735 -3.786 0.176 1.00 89.25 103 PHE A O 1
ATOM 808 N N . GLY A 1 104 ? 3.415 -2.331 -1.497 1.00 85.44 104 GLY A N 1
ATOM 809 C CA . GLY A 1 104 ? 4.384 -2.957 -2.381 1.00 85.44 104 GLY A CA 1
ATOM 810 C C . GLY A 1 104 ? 5.033 -1.952 -3.312 1.00 85.44 104 GLY A C 1
ATOM 811 O O . GLY A 1 104 ? 4.337 -1.129 -3.902 1.00 85.44 104 GLY A O 1
ATOM 812 N N . CYS A 1 105 ? 6.356 -2.003 -3.460 1.00 81.50 105 CYS A N 1
ATOM 813 C CA . CYS A 1 105 ? 7.051 -1.211 -4.471 1.00 81.50 105 CYS A CA 1
ATOM 814 C C . CYS A 1 105 ? 7.013 -1.954 -5.806 1.00 81.50 105 CYS A C 1
ATOM 816 O O . CYS A 1 105 ? 7.439 -3.104 -5.881 1.00 81.50 105 CYS A O 1
ATOM 818 N N . VAL A 1 106 ? 6.517 -1.309 -6.855 1.00 78.19 106 VAL A N 1
ATOM 819 C CA . VAL A 1 106 ? 6.439 -1.859 -8.206 1.00 78.19 106 VAL A CA 1
ATOM 820 C C . VAL A 1 106 ? 7.485 -1.191 -9.084 1.00 78.19 106 VAL A C 1
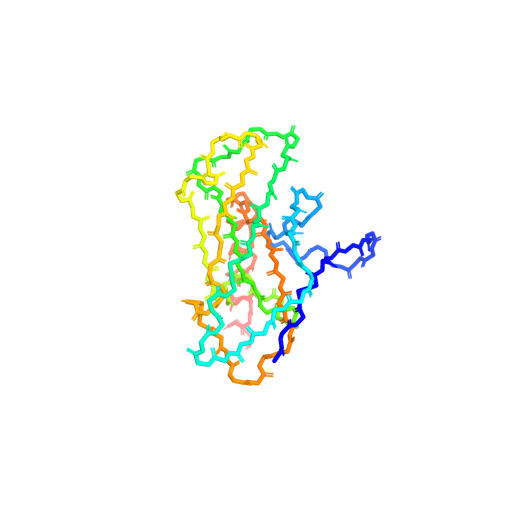ATOM 822 O O . VAL A 1 106 ? 7.473 0.026 -9.272 1.00 78.19 106 VAL A O 1
ATOM 825 N N . ARG A 1 107 ? 8.375 -2.014 -9.648 1.00 76.38 107 ARG A N 1
ATOM 826 C CA . ARG A 1 107 ? 9.427 -1.570 -10.572 1.00 76.38 107 ARG A CA 1
ATOM 827 C C . ARG A 1 107 ? 9.015 -1.723 -12.028 1.00 76.38 107 ARG A C 1
ATOM 829 O O . ARG A 1 107 ? 8.462 -2.759 -12.402 1.00 76.38 107 ARG A O 1
ATOM 836 N N . GLU A 1 108 ? 9.400 -0.761 -12.865 1.00 68.12 108 GLU A N 1
ATOM 837 C CA . GLU A 1 108 ? 9.143 -0.777 -14.318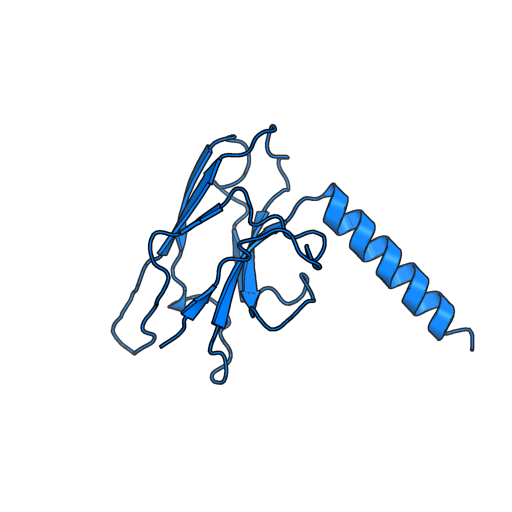 1.00 68.12 108 GLU A CA 1
ATOM 838 C C . GLU A 1 108 ? 9.572 -2.079 -14.989 1.00 68.12 108 GLU A C 1
ATOM 840 O O . GLU A 1 108 ? 8.783 -2.743 -15.655 1.00 68.12 108 GLU A O 1
ATOM 845 N N . ILE A 1 109 ? 10.836 -2.459 -14.791 1.00 61.00 109 ILE A N 1
ATOM 846 C CA . ILE A 1 109 ? 11.460 -3.597 -15.475 1.00 61.00 109 ILE A CA 1
ATOM 847 C C . ILE A 1 109 ? 10.699 -4.887 -15.154 1.00 61.00 109 ILE A C 1
ATOM 849 O O . ILE A 1 109 ? 10.493 -5.744 -16.016 1.00 61.00 109 ILE A O 1
ATOM 853 N N . SER A 1 110 ? 10.238 -5.011 -13.911 1.00 63.69 110 SER A N 1
ATOM 854 C CA . SER A 1 110 ? 9.454 -6.154 -13.463 1.00 63.69 110 SER A CA 1
ATOM 855 C C . SER A 1 110 ? 8.013 -6.096 -13.985 1.00 63.69 110 SER A C 1
ATOM 857 O O . SER A 1 110 ? 7.474 -7.135 -14.353 1.00 63.69 110 SER A O 1
ATOM 859 N N . TYR A 1 111 ? 7.410 -4.908 -14.094 1.00 63.12 111 TYR A N 1
ATOM 860 C CA . TYR A 1 111 ? 6.058 -4.724 -14.631 1.00 63.12 111 TYR A CA 1
ATOM 861 C C . TYR A 1 111 ? 5.988 -5.009 -16.140 1.00 63.12 111 TYR A C 1
ATOM 863 O O . TYR A 1 111 ? 5.129 -5.762 -16.588 1.00 63.12 111 TYR A O 1
ATOM 871 N N . VAL A 1 112 ? 6.937 -4.498 -16.931 1.00 63.19 112 VAL A N 1
ATOM 872 C CA . VAL A 1 112 ? 7.024 -4.773 -18.379 1.00 63.19 112 VAL A CA 1
ATOM 873 C C . VAL A 1 112 ? 7.226 -6.267 -18.640 1.00 63.19 112 VAL A C 1
ATOM 875 O O . VAL A 1 112 ? 6.567 -6.841 -19.507 1.00 63.19 112 VAL A O 1
ATOM 878 N N . SER A 1 113 ? 8.085 -6.915 -17.850 1.00 61.41 113 SER A N 1
ATOM 879 C CA . SER A 1 113 ? 8.299 -8.364 -17.932 1.00 61.41 113 SER A CA 1
ATOM 880 C C . SER A 1 113 ? 7.030 -9.150 -17.582 1.00 61.41 113 SER A C 1
ATOM 882 O O . SER A 1 113 ? 6.688 -10.103 -18.278 1.00 61.41 113 SER A O 1
ATOM 884 N N . TYR A 1 114 ? 6.299 -8.730 -16.545 1.00 65.12 114 TYR A N 1
ATOM 885 C CA . TYR A 1 114 ? 5.030 -9.341 -16.140 1.00 65.12 114 TYR A CA 1
ATOM 886 C C . TYR A 1 114 ? 3.962 -9.242 -17.242 1.00 65.12 114 TYR A C 1
ATOM 888 O O . TYR A 1 114 ? 3.364 -10.250 -17.620 1.00 65.12 114 TYR A O 1
ATOM 896 N N . ILE A 1 115 ? 3.786 -8.060 -17.842 1.00 66.38 115 ILE A N 1
ATOM 897 C CA . ILE A 1 115 ? 2.851 -7.863 -18.960 1.00 66.38 115 ILE A CA 1
ATOM 898 C C . ILE A 1 115 ? 3.246 -8.711 -20.179 1.00 66.38 115 ILE A C 1
ATOM 900 O O . ILE A 1 115 ? 2.384 -9.334 -20.801 1.00 66.38 115 ILE A O 1
ATOM 904 N N . ALA A 1 116 ? 4.539 -8.794 -20.510 1.00 62.56 116 ALA A N 1
ATOM 905 C CA . ALA A 1 116 ? 5.020 -9.624 -21.617 1.00 62.56 116 ALA A CA 1
ATOM 906 C C . ALA A 1 116 ? 4.716 -11.119 -21.403 1.00 62.56 116 ALA A C 1
ATOM 908 O O . ALA A 1 116 ? 4.297 -11.815 -22.335 1.00 62.56 116 ALA A O 1
ATOM 909 N N . ILE A 1 117 ? 4.871 -11.605 -20.169 1.00 62.97 117 ILE A N 1
ATOM 910 C CA . ILE A 1 117 ? 4.514 -12.973 -19.782 1.00 62.97 117 ILE A CA 1
ATOM 911 C C . ILE A 1 117 ? 3.008 -13.200 -19.976 1.00 62.97 117 ILE A C 1
ATOM 913 O O . ILE A 1 117 ? 2.626 -14.117 -20.703 1.00 62.97 117 ILE A O 1
ATOM 917 N N . LEU A 1 118 ? 2.149 -12.347 -19.410 1.00 64.81 118 LEU A N 1
ATOM 918 C CA . LEU A 1 118 ? 0.691 -12.488 -19.528 1.00 64.81 118 LEU A CA 1
ATOM 919 C C . LEU A 1 118 ? 0.201 -12.481 -20.981 1.00 64.81 118 LEU A C 1
ATOM 921 O O . LEU A 1 118 ? -0.633 -13.306 -21.361 1.00 64.81 118 LEU A O 1
ATOM 925 N N . LEU A 1 119 ? 0.744 -11.597 -21.822 1.00 64.69 119 LEU A N 1
ATOM 926 C CA . LEU A 1 119 ? 0.405 -11.557 -23.246 1.00 64.69 119 LEU A CA 1
ATOM 927 C C . LEU A 1 119 ? 0.794 -12.861 -23.951 1.00 64.69 119 LEU A C 1
ATOM 929 O O . LEU A 1 119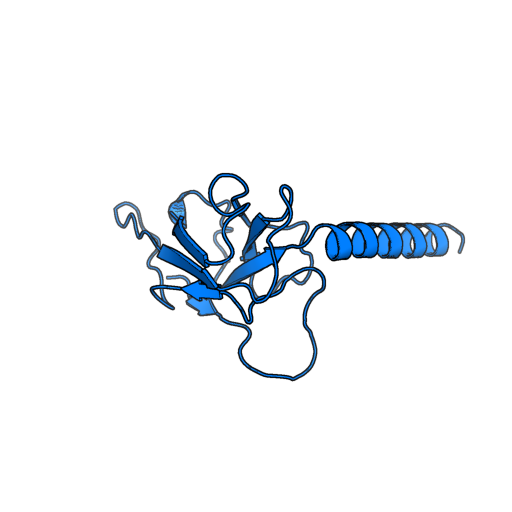 ? -0.004 -13.394 -24.726 1.00 64.69 119 LEU A O 1
ATOM 933 N N . THR A 1 120 ? 1.960 -13.424 -23.629 1.00 60.31 120 THR A N 1
ATOM 934 C CA . THR A 1 120 ? 2.413 -14.710 -24.177 1.00 60.31 120 THR A CA 1
ATOM 935 C C . THR A 1 120 ? 1.470 -15.849 -23.773 1.00 60.31 120 THR A C 1
ATOM 937 O O . THR A 1 120 ? 1.010 -16.597 -24.635 1.00 60.31 120 THR A O 1
ATOM 940 N N . TYR A 1 121 ? 1.091 -15.939 -22.493 1.00 57.75 121 TYR A N 1
ATOM 941 C CA . TYR A 1 121 ? 0.162 -16.968 -22.004 1.00 57.75 121 TYR A CA 1
ATOM 942 C C . TYR A 1 121 ? -1.260 -16.815 -22.570 1.00 57.75 121 TYR A C 1
ATOM 944 O O . TYR A 1 121 ? -1.872 -17.810 -22.961 1.00 57.75 121 TYR A O 1
ATOM 952 N N . SER A 1 122 ? -1.779 -15.588 -22.690 1.00 56.97 122 SER A N 1
ATOM 9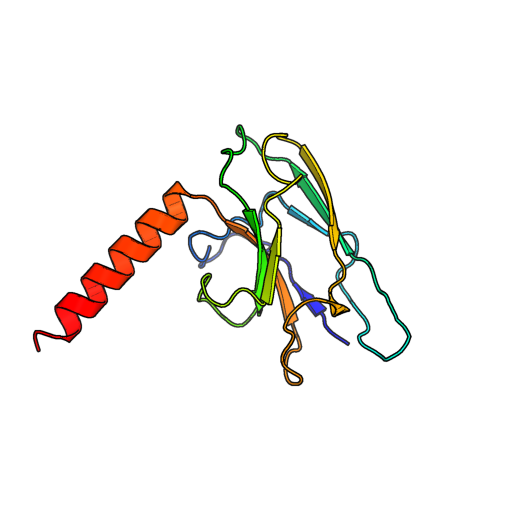53 C CA . SER A 1 122 ? -3.102 -15.348 -23.292 1.00 56.97 122 SER A CA 1
ATOM 954 C C . SER A 1 122 ? -3.145 -15.694 -24.782 1.00 56.97 122 SER A C 1
ATOM 956 O O . SER A 1 122 ? -4.169 -16.158 -25.284 1.00 56.97 122 SER A O 1
ATOM 958 N N . THR A 1 123 ? -2.022 -15.509 -25.484 1.00 52.88 123 THR A N 1
ATOM 959 C CA . THR A 1 123 ? -1.913 -15.855 -26.900 1.00 52.88 123 THR A CA 1
ATOM 960 C C . THR A 1 123 ? -1.936 -17.369 -27.059 1.00 52.88 123 THR A C 1
ATOM 962 O O . THR A 1 123 ? -2.723 -17.855 -27.857 1.00 52.88 123 THR A O 1
ATOM 965 N N . VAL A 1 124 ? -1.180 -18.117 -26.243 1.00 54.69 124 VAL A N 1
ATOM 966 C CA . VAL A 1 124 ? -1.144 -19.595 -26.250 1.00 54.69 124 VAL A CA 1
ATOM 967 C C . VAL A 1 124 ? -2.506 -20.224 -25.920 1.00 54.69 124 VAL A C 1
ATOM 969 O O . VAL A 1 124 ? -2.891 -21.209 -26.546 1.00 54.69 124 VAL A O 1
ATOM 972 N N . LEU A 1 125 ? -3.270 -19.644 -24.989 1.00 50.56 125 LEU A N 1
ATOM 973 C CA . LEU A 1 125 ? -4.621 -20.115 -24.645 1.00 50.56 125 LEU A CA 1
ATOM 974 C C . LEU A 1 125 ? -5.676 -19.820 -25.724 1.00 50.56 125 LEU A C 1
ATOM 976 O O . LEU A 1 125 ? -6.711 -20.473 -25.737 1.00 50.56 125 LEU A O 1
ATOM 980 N N . ARG A 1 126 ? -5.434 -18.870 -26.638 1.00 48.62 126 ARG A N 1
ATOM 981 C CA . ARG A 1 126 ? -6.326 -18.600 -27.782 1.00 48.62 126 ARG A CA 1
ATOM 982 C C . ARG A 1 126 ? -6.082 -19.505 -28.995 1.00 48.62 126 ARG A C 1
ATOM 984 O O . ARG A 1 126 ? -6.866 -19.437 -29.937 1.00 48.62 126 ARG A O 1
ATOM 991 N N . ILE A 1 127 ? -5.015 -20.309 -29.000 1.00 51.34 127 ILE A N 1
ATOM 992 C CA . ILE A 1 127 ? -4.656 -21.204 -30.121 1.00 51.34 127 ILE A CA 1
ATOM 993 C C . ILE A 1 127 ? -4.985 -22.681 -29.836 1.00 51.34 127 ILE A C 1
ATOM 995 O O . ILE A 1 127 ? -4.616 -23.534 -30.640 1.00 51.34 127 ILE A O 1
ATOM 999 N N . ASN A 1 128 ? -5.666 -22.989 -28.725 1.00 44.78 128 ASN A N 1
ATOM 1000 C CA . ASN A 1 128 ? -6.178 -24.330 -28.412 1.00 44.78 128 ASN A CA 1
ATOM 1001 C C . ASN A 1 128 ? -7.704 -24.336 -28.343 1.00 44.78 128 ASN A C 1
ATOM 1003 O O . ASN A 1 128 ? -8.257 -23.425 -27.689 1.00 44.78 128 ASN A O 1
#

Organism: Necator americanus (NCBI:txid51031)

pLDDT: mean 74.8, std 14.96, range [37.75, 92.5]

InterPro domains:
  IPR032348 E3 ubiquitin-protein ligase HECW1/2, N-terminal [PF16562] (17-92)

Radius of gyration: 15.64 Å; chains: 1; bounding box: 36×36×42 Å

Foldseek 3Di:
DAFEDAPPDDDDDPLPPFDRVFKDKPDGDDDDDDPDQDKIKIKGAAPDFFALPKKKFKAQPPDSDPVRTQDIDRPPVHGDNIDIDIDRPNPTNDDPPGHYMYMTIHHPVRVVVVVVVVVVVVVVVVVD

Sequence (128 aa):
MIVIRRNATSQSQSIPPICDDQLGVSTNLVYIGEDSSQVVFVSWKLSHEANMIDWIGLFNFDDDDPSHYLDHKGRGVVGPQEGTVAWSVMRANLPSTLKSIQFGCVREISYVSYIAILLTYSTVLRIN